Protein AF-A0A5J4QCI0-F1 (afdb_monomer_lite)

InterPro domains:
  IPR005117 Nitrite/Sulfite reductase ferredoxin-like domain [PF03460] (42-77)
  IPR036136 Nitrite/Sulfite reductase ferredoxin-like domain superfamily [SSF55124] (9-78)

Radius of gyration: 14.3 Å; chains: 1; bounding box: 34×25×36 Å

Structure (mmCIF, N/CA/C/O backbone):
data_AF-A0A5J4QCI0-F1
#
_entry.id   AF-A0A5J4QCI0-F1
#
loop_
_atom_site.group_PDB
_atom_site.id
_atom_site.type_symbol
_atom_site.label_atom_id
_atom_site.label_alt_id
_atom_site.label_comp_id
_atom_site.label_asym_id
_atom_site.label_entity_id
_atom_site.label_seq_id
_atom_site.pdbx_PDB_ins_code
_atom_site.Cartn_x
_atom_site.Cartn_y
_atom_site.Cartn_z
_atom_site.occupancy
_atom_site.B_iso_or_equiv
_atom_site.auth_seq_id
_atom_site.auth_comp_id
_atom_site.auth_asym_id
_atom_site.auth_atom_id
_atom_site.pdbx_PDB_model_num
ATOM 1 N N . MET A 1 1 ? 18.051 6.325 -15.488 1.00 70.06 1 MET A N 1
ATOM 2 C CA . MET A 1 1 ? 17.645 5.188 -14.631 1.00 70.06 1 MET A CA 1
ATOM 3 C C . MET A 1 1 ? 17.026 5.747 -13.359 1.00 70.06 1 MET A C 1
ATOM 5 O O . MET A 1 1 ? 17.652 6.587 -12.723 1.00 70.06 1 MET A O 1
ATOM 9 N N . TYR A 1 2 ? 15.789 5.366 -13.040 1.00 80.88 2 TYR A N 1
ATOM 10 C CA . TYR A 1 2 ? 15.122 5.794 -11.806 1.00 80.88 2 TYR A CA 1
ATOM 11 C C . TYR A 1 2 ? 15.818 5.161 -10.598 1.00 80.88 2 TYR A C 1
ATOM 13 O O . TYR A 1 2 ? 16.118 3.969 -10.625 1.00 80.88 2 TYR A O 1
ATOM 21 N N . ARG A 1 3 ? 16.106 5.956 -9.565 1.00 87.88 3 ARG A N 1
ATOM 22 C CA . ARG A 1 3 ? 16.709 5.474 -8.319 1.00 87.88 3 ARG A CA 1
ATOM 23 C C . ARG A 1 3 ? 15.618 5.349 -7.272 1.00 87.88 3 ARG A C 1
ATOM 25 O O . ARG A 1 3 ? 14.917 6.321 -7.003 1.00 87.88 3 ARG A O 1
ATOM 32 N N . ILE A 1 4 ? 15.497 4.159 -6.700 1.00 89.88 4 ILE A N 1
ATOM 33 C CA . ILE A 1 4 ? 14.584 3.918 -5.588 1.00 89.88 4 ILE A CA 1
ATOM 34 C C . ILE A 1 4 ? 15.101 4.703 -4.368 1.00 89.88 4 ILE A C 1
ATOM 36 O O . ILE A 1 4 ? 16.309 4.665 -4.104 1.00 89.88 4 ILE A O 1
ATOM 40 N N . PRO A 1 5 ? 14.237 5.451 -3.655 1.00 91.81 5 PRO A N 1
ATOM 41 C CA . PRO A 1 5 ? 14.622 6.114 -2.416 1.00 91.81 5 PRO A CA 1
ATOM 42 C C . PRO A 1 5 ? 15.172 5.108 -1.406 1.00 91.81 5 PRO A C 1
ATOM 44 O O . PRO A 1 5 ? 14.581 4.054 -1.197 1.00 91.81 5 PRO A O 1
ATOM 47 N N . LYS A 1 6 ? 16.277 5.448 -0.736 1.00 96.19 6 LYS A N 1
ATOM 48 C CA . LYS A 1 6 ? 16.865 4.585 0.304 1.00 96.19 6 LYS A CA 1
ATOM 49 C C . LYS A 1 6 ? 15.956 4.411 1.526 1.00 96.19 6 LYS A C 1
ATOM 51 O O . LYS A 1 6 ? 16.177 3.501 2.309 1.00 96.19 6 LYS A O 1
ATOM 56 N N . THR A 1 7 ? 14.979 5.299 1.698 1.00 95.69 7 THR A N 1
ATOM 57 C CA . THR A 1 7 ? 14.005 5.254 2.792 1.00 95.69 7 THR A CA 1
ATOM 58 C C . THR A 1 7 ? 12.85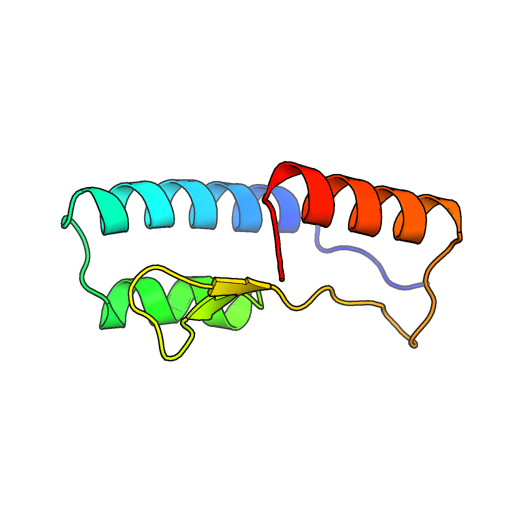4 4.303 2.516 1.00 95.69 7 THR A C 1
ATOM 60 O O . THR A 1 7 ? 12.156 3.966 3.459 1.00 95.69 7 THR A O 1
ATOM 63 N N . LEU A 1 8 ? 12.663 3.849 1.268 1.00 93.62 8 LEU A N 1
ATOM 64 C CA . LEU A 1 8 ? 11.444 3.141 0.876 1.00 93.62 8 LEU A CA 1
ATOM 65 C C . LEU A 1 8 ? 11.188 1.894 1.731 1.00 93.62 8 LEU A C 1
ATOM 67 O O . LEU A 1 8 ? 10.045 1.626 2.082 1.00 93.62 8 LEU A O 1
ATOM 71 N N . ASP A 1 9 ? 12.238 1.160 2.094 1.00 95.38 9 ASP A N 1
ATOM 72 C CA . ASP A 1 9 ? 12.107 -0.020 2.952 1.00 95.38 9 ASP A CA 1
ATOM 73 C C . ASP A 1 9 ? 11.580 0.350 4.349 1.00 95.38 9 ASP A C 1
ATOM 75 O O . ASP A 1 9 ? 10.703 -0.334 4.878 1.00 95.38 9 ASP A O 1
ATOM 79 N N . ASN A 1 10 ? 12.051 1.467 4.914 1.00 97.19 10 ASN A N 1
ATOM 80 C CA . ASN A 1 10 ? 11.548 1.993 6.184 1.00 97.19 10 ASN A CA 1
ATOM 81 C C . ASN A 1 10 ? 10.117 2.518 6.029 1.00 97.19 10 ASN A C 1
ATOM 83 O O . ASN A 1 10 ? 9.268 2.188 6.844 1.00 97.19 10 ASN A O 1
ATOM 87 N N . ASP A 1 11 ? 9.821 3.245 4.947 1.00 95.69 11 ASP A N 1
ATOM 88 C CA . ASP A 1 11 ? 8.483 3.782 4.675 1.00 95.69 11 ASP A CA 1
ATOM 89 C C . ASP A 1 11 ? 7.439 2.644 4.571 1.00 95.69 11 ASP A C 1
ATOM 91 O O . ASP A 1 11 ? 6.311 2.758 5.059 1.00 95.69 11 ASP A O 1
ATOM 95 N N . ILE A 1 12 ? 7.817 1.507 3.967 1.00 95.62 12 ILE A N 1
ATOM 96 C CA . ILE A 1 12 ? 6.989 0.292 3.900 1.00 95.62 12 ILE A CA 1
ATOM 97 C C . ILE A 1 12 ? 6.818 -0.339 5.290 1.00 95.62 12 ILE A C 1
ATOM 99 O O . ILE A 1 12 ? 5.708 -0.750 5.640 1.00 95.62 12 ILE A O 1
ATOM 103 N N . ALA A 1 13 ? 7.891 -0.430 6.082 1.00 97.38 13 ALA A N 1
ATOM 104 C CA . ALA A 1 13 ? 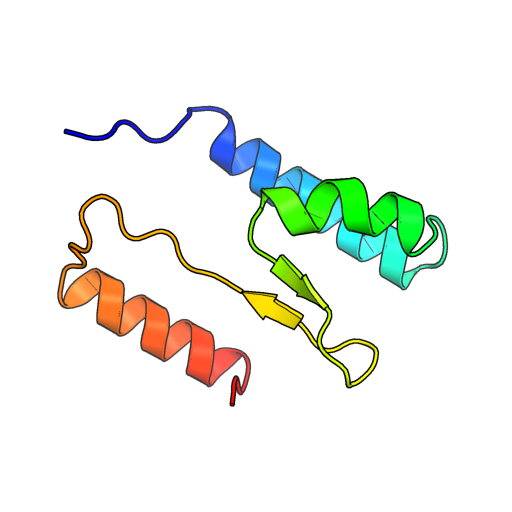7.837 -0.987 7.432 1.00 97.38 13 ALA A CA 1
ATOM 105 C C . ALA A 1 13 ? 6.949 -0.147 8.368 1.00 97.38 13 ALA A C 1
ATOM 107 O O . ALA A 1 13 ? 6.109 -0.702 9.082 1.00 97.38 13 ALA A O 1
ATOM 108 N N . ASP A 1 14 ? 7.073 1.178 8.300 1.00 97.00 14 ASP A N 1
ATOM 109 C CA . ASP A 1 14 ? 6.298 2.133 9.091 1.00 97.00 14 ASP A CA 1
ATOM 110 C C . ASP A 1 14 ? 4.807 2.056 8.747 1.00 97.00 14 ASP A C 1
ATOM 112 O O . ASP A 1 14 ? 3.963 1.979 9.644 1.00 97.00 14 ASP A O 1
ATOM 116 N N . LEU A 1 15 ? 4.460 1.972 7.454 1.00 97.00 15 LEU A N 1
ATOM 117 C CA . LEU A 1 15 ? 3.077 1.727 7.038 1.00 97.00 15 LEU A CA 1
ATOM 118 C C . LEU A 1 15 ? 2.534 0.413 7.623 1.00 97.00 15 LEU A C 1
ATOM 120 O O . LEU A 1 15 ? 1.379 0.359 8.045 1.00 97.00 15 LEU A O 1
ATOM 124 N N . GLY A 1 16 ? 3.356 -0.639 7.670 1.00 96.88 16 GLY A N 1
ATOM 125 C CA . GLY A 1 16 ? 2.988 -1.920 8.275 1.00 96.88 16 GLY A CA 1
ATOM 126 C C . GLY A 1 16 ? 2.685 -1.811 9.773 1.00 96.88 16 GLY A C 1
ATOM 127 O O . GLY A 1 16 ? 1.696 -2.381 10.244 1.00 96.88 16 GLY A O 1
ATOM 128 N N . ALA A 1 17 ? 3.491 -1.051 10.519 1.00 97.81 17 ALA A N 1
ATOM 129 C CA . ALA A 1 17 ? 3.252 -0.781 11.936 1.00 97.81 17 ALA A CA 1
ATOM 130 C C . ALA A 1 17 ? 1.956 0.019 12.150 1.00 97.81 17 ALA A C 1
ATOM 132 O O . ALA A 1 17 ? 1.113 -0.374 12.957 1.00 97.81 17 ALA A O 1
ATOM 133 N N . LEU A 1 18 ? 1.739 1.069 11.355 1.00 97.12 18 LEU A N 1
ATOM 134 C CA . LEU A 1 18 ? 0.526 1.889 11.414 1.00 97.12 18 LEU A CA 1
ATOM 135 C C . LEU A 1 18 ? -0.733 1.102 11.033 1.00 97.12 18 LEU A C 1
ATOM 137 O O . LEU A 1 18 ? -1.777 1.270 11.656 1.00 97.12 18 LEU A O 1
ATOM 141 N N . ALA A 1 19 ? -0.647 0.195 10.058 1.00 96.31 19 ALA A N 1
ATOM 142 C CA . ALA A 1 19 ? -1.757 -0.687 9.704 1.00 96.31 19 ALA A CA 1
ATOM 143 C C . ALA A 1 19 ? -2.133 -1.630 10.861 1.00 96.31 19 ALA A C 1
ATOM 145 O O . ALA A 1 19 ? -3.311 -1.944 11.050 1.00 96.31 19 ALA A O 1
ATOM 146 N N . LYS A 1 20 ? -1.150 -2.072 11.658 1.00 97.44 20 LYS A N 1
ATOM 147 C CA . LYS A 1 20 ? -1.403 -2.842 12.882 1.00 97.44 20 LYS A CA 1
ATOM 148 C C . LYS A 1 20 ? -2.098 -1.983 13.940 1.00 97.44 20 LYS A C 1
ATOM 150 O O . LYS A 1 20 ? -3.088 -2.432 14.505 1.00 97.44 20 LYS A O 1
ATOM 155 N N . GLU A 1 21 ? -1.627 -0.763 14.177 1.00 97.75 21 GLU A N 1
ATOM 156 C CA . GLU A 1 21 ? -2.259 0.163 15.126 1.00 97.75 21 GLU A CA 1
ATOM 157 C C . GLU A 1 21 ? -3.690 0.531 14.725 1.00 97.75 21 GLU A C 1
ATOM 159 O O . GLU A 1 21 ? -4.571 0.565 15.581 1.00 97.75 21 GLU A O 1
ATOM 164 N N . TYR A 1 22 ? -3.939 0.741 13.429 1.00 95.75 22 TYR A N 1
ATOM 165 C CA . TYR A 1 22 ? -5.276 1.003 12.898 1.00 95.75 22 TYR A CA 1
ATOM 166 C C . TYR A 1 22 ? -6.222 -0.176 13.149 1.00 95.75 22 TYR A C 1
ATOM 168 O O . TYR A 1 22 ? -7.331 0.010 13.639 1.00 95.75 22 TYR A O 1
ATOM 176 N N . ARG A 1 23 ? -5.759 -1.407 12.896 1.00 94.19 23 ARG A N 1
ATOM 177 C CA . ARG A 1 23 ? -6.515 -2.633 13.202 1.00 94.19 23 ARG A CA 1
ATOM 178 C C . ARG A 1 23 ? -6.786 -2.837 14.693 1.00 94.19 23 ARG A C 1
ATOM 180 O O . ARG A 1 23 ? -7.732 -3.534 15.036 1.00 94.19 23 ARG A O 1
ATOM 187 N N . GLU A 1 24 ? -5.928 -2.304 15.555 1.00 97.19 24 GLU A N 1
ATOM 188 C CA . GLU A 1 24 ? -6.083 -2.323 17.013 1.00 97.19 24 GLU A CA 1
ATOM 189 C C . GLU A 1 24 ? -6.869 -1.101 17.529 1.00 97.19 24 GLU A C 1
ATOM 191 O O . GLU A 1 24 ? -6.908 -0.878 18.736 1.00 97.19 24 GLU A O 1
ATOM 196 N N . GLU A 1 25 ? -7.461 -0.301 16.630 1.00 96.25 25 GLU A N 1
ATOM 197 C CA . GLU A 1 25 ? -8.250 0.906 16.928 1.00 96.25 25 GLU A CA 1
ATOM 198 C C . GLU A 1 25 ? -7.480 1.985 17.718 1.00 96.25 25 GLU A C 1
ATOM 200 O O . GLU A 1 25 ? -8.067 2.880 18.326 1.00 96.25 25 GLU A O 1
ATOM 205 N N . LYS A 1 26 ? -6.141 1.943 17.688 1.00 98.06 26 LYS A N 1
ATOM 206 C CA . LYS A 1 26 ? -5.268 2.921 18.365 1.00 98.06 26 LYS A CA 1
ATOM 207 C C . LYS A 1 26 ? -5.177 4.250 17.622 1.00 98.06 26 LYS A C 1
ATOM 209 O O . LYS A 1 26 ? -4.932 5.286 18.237 1.00 98.06 26 LYS A O 1
ATOM 214 N N . ILE A 1 27 ? -5.360 4.209 16.305 1.00 96.81 27 ILE A N 1
ATOM 215 C CA . ILE A 1 27 ? -5.441 5.380 15.432 1.00 96.81 27 ILE A CA 1
ATOM 216 C C . ILE A 1 27 ? -6.735 5.315 14.628 1.00 96.81 27 ILE A C 1
ATOM 218 O O . ILE A 1 27 ? -7.215 4.233 14.295 1.00 96.81 27 ILE A O 1
ATOM 222 N N . ASN A 1 28 ? -7.307 6.472 14.307 1.00 94.94 28 ASN A N 1
ATOM 223 C CA . ASN A 1 28 ? -8.550 6.542 13.539 1.00 94.94 28 ASN A CA 1
ATOM 224 C C . ASN A 1 28 ? -8.301 6.545 12.019 1.00 94.94 28 ASN A C 1
ATOM 226 O O . ASN A 1 28 ? -7.179 6.726 11.546 1.00 94.94 28 ASN A O 1
ATOM 230 N N . THR A 1 29 ? -9.371 6.400 11.236 1.00 92.19 29 THR A N 1
ATOM 231 C CA . THR A 1 29 ? -9.308 6.349 9.766 1.00 92.19 29 THR A CA 1
ATOM 232 C C . THR A 1 29 ? -8.683 7.602 9.158 1.00 92.19 29 THR A C 1
ATOM 234 O O . THR A 1 29 ? -7.910 7.502 8.210 1.00 92.19 29 THR A O 1
ATOM 237 N N . ALA A 1 30 ? -8.961 8.792 9.704 1.00 93.88 30 ALA A N 1
ATOM 238 C CA . ALA A 1 30 ? -8.380 10.035 9.199 1.00 93.88 30 ALA A CA 1
ATOM 239 C C . ALA A 1 30 ? -6.858 10.073 9.403 1.00 93.88 30 ALA A C 1
ATOM 241 O O . ALA A 1 30 ? -6.142 10.514 8.506 1.00 93.88 30 ALA A O 1
ATOM 242 N N . GLN A 1 31 ? -6.372 9.570 10.541 1.00 94.94 31 GLN A N 1
ATOM 243 C CA . GLN A 1 31 ? -4.945 9.407 10.810 1.00 94.94 31 GLN A CA 1
ATOM 244 C C . GLN A 1 31 ? -4.333 8.343 9.903 1.00 94.94 31 GLN A C 1
ATOM 246 O O . GLN A 1 31 ? -3.333 8.618 9.262 1.00 94.94 31 GLN A O 1
ATOM 251 N N . PHE A 1 32 ? -4.928 7.157 9.773 1.00 95.44 32 PHE A N 1
ATOM 252 C CA . PHE A 1 32 ? -4.366 6.112 8.911 1.00 95.44 32 PHE A CA 1
ATOM 253 C C . PHE A 1 32 ? -4.294 6.557 7.437 1.00 95.44 32 PHE A C 1
ATOM 255 O O . PHE A 1 32 ? -3.298 6.314 6.745 1.00 95.44 32 PHE A O 1
ATOM 262 N N . LYS A 1 33 ? -5.306 7.305 6.974 1.00 94.50 33 LYS A N 1
ATOM 263 C CA . LYS A 1 33 ? -5.401 7.847 5.612 1.00 94.50 33 LYS A CA 1
ATOM 264 C C . LYS A 1 33 ? -4.230 8.735 5.209 1.00 94.50 33 LYS A C 1
ATOM 266 O O . LYS A 1 33 ? -3.847 8.712 4.038 1.00 94.50 33 LYS A O 1
ATOM 271 N N . THR A 1 34 ? -3.641 9.498 6.130 1.00 94.94 34 THR A N 1
ATOM 272 C CA . THR A 1 34 ? -2.497 10.367 5.802 1.00 94.94 34 THR A CA 1
ATOM 273 C C . THR A 1 34 ? -1.243 9.571 5.442 1.00 94.94 34 THR A C 1
ATOM 275 O O . THR A 1 34 ? -0.401 10.094 4.716 1.00 94.94 34 THR A O 1
ATOM 278 N N . TYR A 1 35 ? -1.139 8.310 5.877 1.00 94.75 35 TYR A N 1
ATOM 279 C CA . TYR A 1 35 ? 0.029 7.457 5.648 1.00 94.75 35 TYR A CA 1
ATOM 280 C C . TYR A 1 35 ? -0.152 6.484 4.482 1.00 94.75 35 TYR A C 1
ATOM 282 O O . TYR A 1 35 ? 0.736 6.358 3.638 1.00 94.75 35 TYR A O 1
ATOM 290 N N . HIS A 1 36 ? -1.300 5.804 4.387 1.00 95.56 36 HIS A N 1
ATOM 291 C CA . HIS A 1 36 ? -1.474 4.755 3.377 1.00 95.56 36 HIS A CA 1
ATOM 292 C C . HIS A 1 36 ? -1.702 5.321 1.960 1.00 95.56 36 HIS A C 1
ATOM 294 O O . HIS A 1 36 ? -1.246 4.734 0.975 1.00 95.56 36 HIS A O 1
ATOM 300 N N . VAL A 1 37 ? -2.342 6.494 1.839 1.00 96.19 37 VAL A N 1
ATOM 301 C CA . VAL A 1 37 ? -2.647 7.125 0.540 1.00 96.19 37 VAL A CA 1
ATOM 302 C C . VAL A 1 37 ? -1.383 7.530 -0.236 1.00 96.19 37 VAL A C 1
ATOM 304 O O . VAL A 1 37 ? -1.290 7.179 -1.418 1.00 96.19 37 VAL A O 1
ATOM 307 N N . PRO A 1 38 ? -0.384 8.217 0.360 1.00 95.12 38 PRO A N 1
ATOM 308 C CA . PRO A 1 38 ? 0.881 8.504 -0.323 1.00 95.12 38 PRO A CA 1
ATOM 309 C C . PRO A 1 38 ? 1.626 7.250 -0.797 1.00 95.12 38 PRO A C 1
ATOM 311 O O . PRO A 1 38 ? 2.258 7.278 -1.854 1.00 95.12 38 PRO A O 1
ATOM 314 N N . MET A 1 39 ? 1.490 6.141 -0.064 1.00 96.12 39 MET A N 1
ATOM 315 C CA . MET A 1 39 ? 2.081 4.841 -0.403 1.00 96.12 39 MET A CA 1
ATOM 316 C C . MET A 1 39 ? 1.317 4.092 -1.506 1.00 96.12 39 MET A C 1
ATOM 318 O O . MET A 1 39 ? 1.715 3.002 -1.911 1.00 96.12 39 MET A O 1
ATOM 322 N N . GLY A 1 40 ? 0.242 4.678 -2.042 1.00 96.31 40 GLY A N 1
ATOM 323 C CA . GLY A 1 40 ? -0.542 4.093 -3.127 1.00 96.31 40 GLY A CA 1
ATOM 324 C C . GLY A 1 40 ? -1.510 3.002 -2.675 1.00 96.31 40 GLY A C 1
ATOM 325 O O . GLY A 1 40 ? -1.975 2.240 -3.517 1.00 96.31 40 GLY A O 1
ATOM 326 N N . VAL A 1 41 ? -1.820 2.931 -1.382 1.00 96.62 41 VAL A N 1
ATOM 327 C CA . VAL A 1 41 ? -2.864 2.065 -0.830 1.00 96.62 41 VAL A CA 1
ATOM 328 C C . VAL A 1 41 ? -4.128 2.906 -0.670 1.00 96.62 41 VAL A C 1
ATOM 330 O O . VAL A 1 41 ? -4.064 4.016 -0.148 1.00 96.62 41 VAL A O 1
ATOM 333 N N . TYR A 1 42 ? -5.280 2.422 -1.120 1.00 95.31 42 TYR A N 1
ATOM 334 C CA . TYR A 1 42 ? -6.541 3.167 -1.101 1.00 95.31 42 TYR A CA 1
ATOM 335 C C . TYR A 1 42 ? -7.664 2.284 -0.586 1.00 95.31 42 TYR A C 1
ATOM 337 O O . TYR A 1 42 ? -7.856 1.190 -1.103 1.00 95.31 42 TYR A O 1
ATOM 345 N N . GLU A 1 43 ? -8.420 2.763 0.395 1.00 93.56 43 GLU A N 1
ATOM 346 C CA . GLU A 1 43 ? -9.631 2.083 0.854 1.00 93.56 43 GLU A CA 1
ATOM 347 C C . GLU A 1 43 ? -10.688 2.072 -0.262 1.00 93.56 43 GLU A C 1
ATOM 349 O O . GLU A 1 43 ? -10.852 3.061 -0.989 1.00 93.56 43 GLU A O 1
ATOM 354 N N . GLN A 1 44 ? -11.362 0.937 -0.440 1.00 92.62 44 GLN A N 1
ATOM 355 C 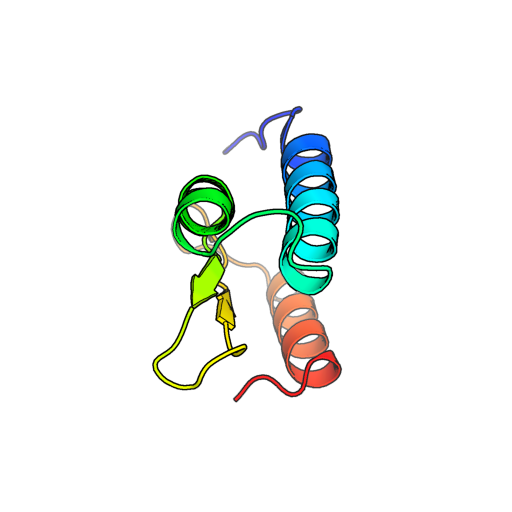CA . GLN A 1 44 ? -12.456 0.799 -1.399 1.00 92.62 44 GLN A CA 1
ATOM 356 C C . GLN A 1 44 ? -13.809 1.106 -0.736 1.00 92.62 44 GLN A C 1
ATOM 358 O O . GLN A 1 44 ? -13.888 1.477 0.427 1.00 92.62 44 GLN A O 1
ATOM 363 N N . ARG A 1 45 ? -14.908 0.967 -1.489 1.00 91.38 45 ARG A N 1
ATOM 364 C CA . ARG A 1 45 ? -16.271 1.179 -0.961 1.00 91.38 45 ARG A CA 1
ATOM 365 C C . ARG A 1 45 ? -16.734 0.080 -0.004 1.00 91.38 45 ARG A C 1
ATOM 367 O O . ARG A 1 45 ? -17.746 0.263 0.662 1.00 91.38 45 ARG A O 1
ATOM 374 N N . THR A 1 46 ? -16.040 -1.052 0.004 1.00 91.38 46 THR A N 1
ATOM 375 C CA . THR A 1 46 ? -16.262 -2.126 0.965 1.00 91.38 46 THR A CA 1
ATOM 376 C C . THR A 1 46 ? -15.284 -1.928 2.113 1.00 91.38 46 THR A C 1
ATOM 378 O O . THR A 1 46 ? -14.069 -1.981 1.905 1.00 91.38 46 THR A O 1
ATOM 381 N N . ASP A 1 47 ? -15.810 -1.696 3.309 1.00 86.44 47 ASP A N 1
ATOM 382 C CA . ASP A 1 47 ? -14.997 -1.417 4.491 1.00 86.44 47 ASP A CA 1
ATOM 383 C C . ASP A 1 47 ? -13.944 -2.507 4.722 1.00 86.44 47 ASP A C 1
ATOM 385 O O . ASP A 1 47 ? -14.197 -3.706 4.569 1.00 86.44 47 ASP A O 1
ATOM 389 N N . GLY A 1 48 ? -12.730 -2.080 5.069 1.00 86.69 48 GLY A N 1
ATOM 390 C CA . GLY A 1 48 ? -11.612 -2.989 5.320 1.00 86.69 48 GLY A CA 1
ATOM 391 C C . GLY A 1 48 ? -10.983 -3.610 4.066 1.00 86.69 48 GLY A C 1
ATOM 392 O O . GLY A 1 48 ? -10.054 -4.408 4.199 1.00 86.69 48 GLY A O 1
ATOM 393 N N . THR A 1 49 ? -11.425 -3.235 2.862 1.00 92.69 49 THR A N 1
ATOM 394 C CA . THR A 1 49 ? -10.791 -3.649 1.600 1.00 92.69 49 THR A CA 1
ATOM 395 C C . THR A 1 49 ? -9.992 -2.509 0.981 1.00 92.69 49 THR A C 1
ATOM 397 O O . THR A 1 49 ? -10.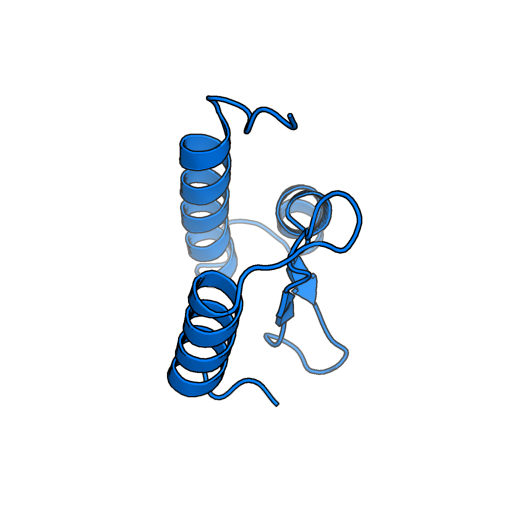362 -1.336 1.068 1.00 92.69 49 THR A O 1
ATOM 400 N N . TYR A 1 50 ? -8.864 -2.852 0.355 1.00 94.62 50 TYR A N 1
ATOM 401 C CA . TYR A 1 50 ? -7.905 -1.870 -0.139 1.00 94.62 50 TYR A CA 1
ATOM 402 C C . TYR A 1 50 ? -7.411 -2.217 -1.541 1.00 94.62 50 TYR A C 1
ATOM 404 O O . TYR A 1 50 ? -7.051 -3.355 -1.830 1.00 94.62 50 TYR A O 1
ATOM 412 N N . MET A 1 51 ? -7.335 -1.204 -2.398 1.00 95.88 51 MET A N 1
ATOM 413 C CA . MET A 1 51 ? -6.629 -1.245 -3.672 1.00 95.88 51 MET A CA 1
ATOM 414 C C . MET A 1 51 ? -5.177 -0.808 -3.469 1.00 95.88 51 MET A C 1
ATOM 416 O O . MET A 1 51 ? -4.916 0.185 -2.788 1.00 95.88 51 MET A O 1
ATOM 420 N N . VAL A 1 52 ? -4.233 -1.515 -4.092 1.00 95.50 52 VAL A N 1
ATOM 421 C CA . VAL A 1 52 ? -2.811 -1.149 -4.092 1.00 95.50 52 VAL A CA 1
ATOM 422 C C . VAL A 1 52 ? -2.375 -0.782 -5.506 1.00 95.50 52 VAL A C 1
ATOM 424 O O . VAL A 1 52 ? -2.401 -1.605 -6.419 1.00 95.50 52 VAL A O 1
ATOM 427 N N . ARG A 1 53 ? -1.930 0.461 -5.691 1.00 95.56 53 ARG A N 1
ATOM 428 C CA . ARG A 1 53 ? -1.403 0.953 -6.964 1.00 95.56 53 ARG A CA 1
ATOM 429 C C . ARG A 1 53 ? 0.098 0.705 -7.046 1.00 95.56 53 ARG A C 1
ATOM 431 O O . ARG A 1 53 ? 0.893 1.412 -6.428 1.00 95.56 53 ARG A O 1
ATOM 438 N N . ILE A 1 54 ? 0.490 -0.227 -7.905 1.00 93.12 54 ILE A N 1
ATOM 439 C CA . ILE A 1 54 ? 1.898 -0.513 -8.189 1.00 93.12 54 ILE A CA 1
ATOM 440 C C . ILE A 1 54 ? 2.474 0.573 -9.105 1.00 93.12 54 ILE A C 1
ATOM 442 O O . ILE A 1 54 ? 1.933 0.867 -10.171 1.00 93.12 54 ILE A O 1
ATOM 446 N N . ARG A 1 55 ? 3.591 1.185 -8.698 1.00 91.38 55 ARG A N 1
ATOM 447 C CA . ARG A 1 55 ? 4.281 2.207 -9.495 1.00 91.38 55 ARG A CA 1
ATOM 448 C C . ARG A 1 55 ? 5.235 1.562 -10.500 1.00 91.38 55 ARG A C 1
ATOM 450 O O . ARG A 1 55 ? 6.296 1.075 -10.127 1.00 91.38 55 ARG A O 1
ATOM 457 N N . THR A 1 56 ? 4.913 1.669 -11.784 1.00 91.75 56 THR A N 1
ATOM 458 C CA . THR A 1 56 ? 5.785 1.275 -12.902 1.00 91.75 56 THR A CA 1
ATOM 459 C C . THR A 1 56 ? 6.382 2.519 -13.563 1.00 91.75 56 THR A C 1
ATOM 461 O O . THR A 1 56 ? 5.733 3.180 -14.378 1.00 91.75 56 THR A O 1
ATOM 464 N N . THR A 1 57 ? 7.604 2.904 -13.189 1.00 89.00 57 THR A N 1
ATOM 465 C CA . THR A 1 57 ? 8.233 4.125 -13.724 1.00 89.00 57 THR A CA 1
ATOM 466 C C . THR A 1 57 ? 8.406 4.034 -15.243 1.00 89.00 57 THR A C 1
ATOM 468 O O . THR A 1 57 ? 9.001 3.090 -15.750 1.00 89.00 57 THR A O 1
ATOM 471 N N . GLY A 1 58 ? 7.877 5.021 -15.973 1.00 91.56 58 GLY A N 1
ATOM 472 C CA . GLY A 1 58 ? 7.884 5.021 -17.441 1.00 91.56 58 GLY A CA 1
ATOM 473 C C . GLY A 1 58 ? 6.964 3.971 -18.077 1.00 91.56 58 GLY A C 1
ATOM 474 O O . GLY A 1 58 ? 7.084 3.726 -19.270 1.00 91.56 58 GLY A O 1
ATOM 475 N N . GLY A 1 59 ? 6.082 3.333 -17.297 1.00 91.25 59 GLY A N 1
ATOM 476 C CA . GLY A 1 59 ? 5.197 2.267 -17.778 1.00 91.25 59 GLY A CA 1
ATOM 477 C C . GLY A 1 59 ? 5.907 0.941 -18.064 1.00 91.25 59 GLY A C 1
ATOM 478 O O . GLY A 1 59 ? 5.295 0.035 -18.617 1.00 91.25 59 GLY A O 1
ATOM 479 N N . VAL A 1 60 ? 7.186 0.813 -17.697 1.00 92.50 60 VAL A N 1
ATOM 480 C CA . VAL A 1 60 ? 7.983 -0.388 -17.962 1.00 92.50 60 VAL A CA 1
ATOM 481 C C . VAL A 1 60 ? 7.909 -1.338 -16.770 1.00 92.50 60 VA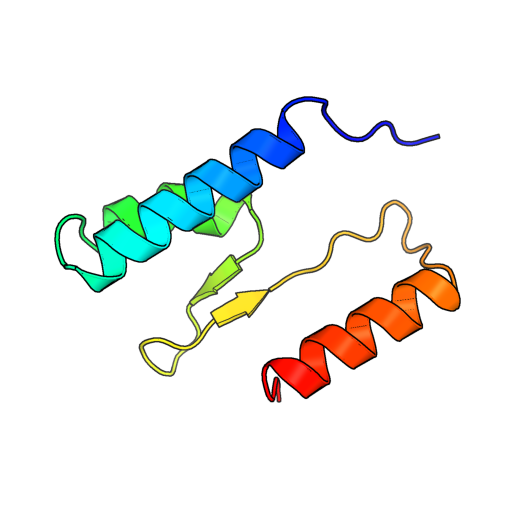L A C 1
ATOM 483 O O . VAL A 1 60 ? 8.172 -0.942 -15.633 1.00 92.50 60 VAL A O 1
ATOM 486 N N . ILE A 1 61 ? 7.587 -2.599 -17.050 1.00 94.81 61 ILE A N 1
ATOM 487 C CA . ILE A 1 61 ? 7.625 -3.717 -16.109 1.00 94.81 61 ILE A CA 1
ATOM 488 C C . ILE A 1 61 ? 8.216 -4.933 -16.828 1.00 94.81 61 ILE A C 1
ATOM 490 O O . ILE A 1 61 ? 7.829 -5.234 -17.957 1.00 94.81 61 ILE A O 1
ATOM 494 N N . SER A 1 62 ? 9.196 -5.604 -16.221 1.00 95.38 62 SER A N 1
ATOM 495 C CA . SER A 1 62 ? 9.768 -6.817 -16.814 1.00 95.38 62 SER A CA 1
ATOM 496 C C . SER A 1 62 ? 8.816 -8.011 -16.649 1.00 95.38 62 SER A C 1
ATOM 498 O O . SER A 1 62 ? 8.001 -8.016 -15.721 1.00 95.38 62 SER A O 1
ATOM 500 N N . PRO A 1 63 ? 8.932 -9.063 -17.484 1.00 97.75 63 PRO A N 1
ATOM 501 C CA . PRO A 1 63 ? 8.168 -10.296 -17.292 1.00 97.75 63 PRO A CA 1
ATOM 502 C C . PRO A 1 63 ? 8.328 -10.884 -15.883 1.00 97.75 63 PRO A C 1
ATOM 504 O O . PRO A 1 63 ? 7.346 -11.275 -15.263 1.00 97.75 63 PRO A O 1
ATOM 507 N N . GLU A 1 64 ? 9.545 -10.873 -15.334 1.00 97.88 64 GLU A N 1
ATOM 508 C CA . GLU A 1 64 ? 9.825 -11.346 -13.973 1.00 97.88 64 GLU A CA 1
ATOM 509 C C . GLU A 1 64 ? 9.089 -10.520 -12.914 1.00 97.88 64 GLU A C 1
ATOM 511 O O . GLU A 1 64 ? 8.453 -11.082 -12.025 1.00 97.88 64 GLU A O 1
ATOM 516 N N . GLN A 1 65 ? 9.122 -9.187 -13.017 1.00 95.88 65 GLN A N 1
ATOM 517 C CA . GLN A 1 65 ? 8.386 -8.308 -12.106 1.00 95.88 65 GLN A CA 1
ATOM 518 C C . GLN A 1 65 ? 6.880 -8.550 -12.206 1.00 95.88 65 GLN A C 1
ATOM 520 O O . GLN A 1 65 ? 6.207 -8.634 -11.181 1.00 95.88 65 GLN A O 1
ATOM 525 N N . TYR A 1 66 ? 6.355 -8.712 -13.421 1.00 97.19 66 TYR A N 1
ATOM 526 C CA . TYR A 1 66 ? 4.935 -8.961 -13.643 1.00 97.19 66 TYR A CA 1
ATOM 527 C C . TYR A 1 66 ? 4.482 -10.308 -13.064 1.00 97.19 66 TYR A C 1
ATOM 529 O O . TYR A 1 66 ? 3.454 -10.368 -12.393 1.00 97.19 66 TYR A O 1
ATOM 537 N N . LEU A 1 67 ? 5.288 -11.366 -13.205 1.00 98.25 67 LEU A N 1
ATOM 538 C CA . LEU A 1 67 ? 5.035 -12.653 -12.549 1.00 98.25 67 LEU A CA 1
ATOM 539 C C . LEU A 1 67 ? 4.982 -12.521 -11.020 1.00 98.25 67 LEU A C 1
ATOM 541 O O . LEU A 1 67 ? 4.141 -13.152 -10.383 1.00 98.25 67 LEU A O 1
ATOM 545 N N . ARG A 1 68 ? 5.822 -11.667 -10.418 1.00 97.62 68 ARG A N 1
ATOM 546 C CA . ARG A 1 68 ? 5.745 -11.389 -8.971 1.00 97.62 68 ARG A CA 1
ATOM 547 C C . ARG A 1 68 ? 4.477 -10.639 -8.587 1.00 97.62 68 ARG A C 1
ATOM 549 O O . ARG A 1 68 ? 3.931 -10.920 -7.526 1.00 97.62 68 ARG A O 1
ATOM 556 N N . VAL A 1 69 ? 3.992 -9.726 -9.428 1.00 96.75 69 VAL A N 1
ATOM 557 C CA . VAL A 1 69 ? 2.699 -9.059 -9.205 1.00 96.75 69 VAL A CA 1
ATOM 558 C C . VAL A 1 69 ? 1.555 -10.073 -9.227 1.00 96.75 69 VAL A C 1
ATOM 560 O O . VAL A 1 69 ? 0.726 -10.055 -8.320 1.00 96.75 69 VAL A O 1
ATOM 563 N N . ILE A 1 70 ? 1.542 -10.985 -10.204 1.00 97.19 70 ILE A N 1
ATOM 564 C CA . ILE A 1 70 ? 0.532 -12.051 -10.309 1.00 97.19 70 ILE A CA 1
ATOM 565 C C . ILE A 1 70 ? 0.540 -12.934 -9.057 1.00 97.19 70 ILE A C 1
ATOM 567 O O . ILE A 1 70 ? -0.510 -13.161 -8.460 1.00 97.19 70 ILE A O 1
ATOM 571 N N . ASP A 1 71 ? 1.717 -13.388 -8.627 1.00 98.06 71 ASP A N 1
ATOM 572 C CA . ASP A 1 71 ? 1.866 -14.207 -7.421 1.00 98.06 71 ASP A CA 1
ATOM 573 C C . ASP A 1 71 ? 1.349 -13.486 -6.160 1.00 98.06 71 ASP A C 1
ATOM 575 O O . ASP A 1 71 ? 0.631 -14.074 -5.353 1.00 98.06 71 ASP A O 1
ATOM 579 N N . ILE A 1 72 ? 1.647 -12.191 -5.999 1.00 96.81 72 ILE A N 1
ATOM 580 C CA . ILE A 1 72 ? 1.123 -11.383 -4.885 1.00 96.81 72 ILE A CA 1
ATOM 581 C C . ILE A 1 72 ? -0.409 -11.305 -4.942 1.00 96.81 72 ILE A C 1
ATOM 583 O O . ILE A 1 72 ? -1.062 -11.554 -3.928 1.00 96.81 72 ILE A O 1
ATOM 587 N N . ALA A 1 73 ? -0.981 -10.995 -6.108 1.00 96.81 73 ALA A N 1
ATOM 588 C CA . ALA A 1 73 ? -2.428 -10.888 -6.282 1.00 96.81 73 ALA A CA 1
ATOM 589 C C . ALA A 1 73 ? -3.132 -12.209 -5.928 1.00 96.81 73 ALA A C 1
ATOM 591 O O . ALA A 1 73 ? -4.098 -12.221 -5.167 1.00 96.81 73 ALA A O 1
ATOM 592 N N . GLN A 1 74 ? -2.588 -13.340 -6.387 1.00 97.50 74 GLN A N 1
ATOM 593 C CA . GLN A 1 74 ? -3.107 -14.673 -6.071 1.00 97.50 74 GLN A CA 1
ATOM 594 C C . GLN A 1 74 ? -3.011 -14.998 -4.576 1.00 97.50 74 GLN A C 1
ATOM 596 O O . GLN A 1 74 ? -3.992 -15.456 -3.986 1.00 97.50 74 GLN A O 1
ATOM 601 N N . ARG A 1 75 ? -1.864 -14.724 -3.934 1.00 97.75 75 ARG A N 1
ATOM 602 C CA . ARG A 1 75 ? -1.669 -14.956 -2.490 1.00 97.75 75 ARG A CA 1
ATOM 603 C C . ARG A 1 75 ? -2.664 -14.184 -1.628 1.00 97.75 75 ARG A C 1
ATOM 605 O O . ARG A 1 75 ? -3.092 -14.694 -0.594 1.00 97.75 75 ARG A O 1
ATOM 612 N N . HIS A 1 76 ? -3.041 -12.984 -2.057 1.00 94.81 76 HIS A N 1
ATOM 613 C CA . HIS A 1 76 ? -3.994 -12.135 -1.346 1.00 94.81 76 HIS A CA 1
ATOM 614 C C . HIS A 1 76 ? -5.432 -12.247 -1.859 1.00 94.81 76 HIS A C 1
ATOM 616 O O . HIS A 1 76 ? -6.294 -11.548 -1.333 1.00 94.81 76 HIS A O 1
ATOM 622 N N . LYS A 1 77 ? -5.700 -13.135 -2.830 1.00 94.88 77 LYS A N 1
ATOM 623 C CA . LYS A 1 77 ? -7.010 -13.283 -3.486 1.00 94.88 77 LYS A CA 1
ATOM 624 C C . LYS A 1 77 ? -7.567 -11.932 -3.947 1.00 94.88 77 LYS A C 1
ATOM 626 O O . LYS A 1 77 ? -8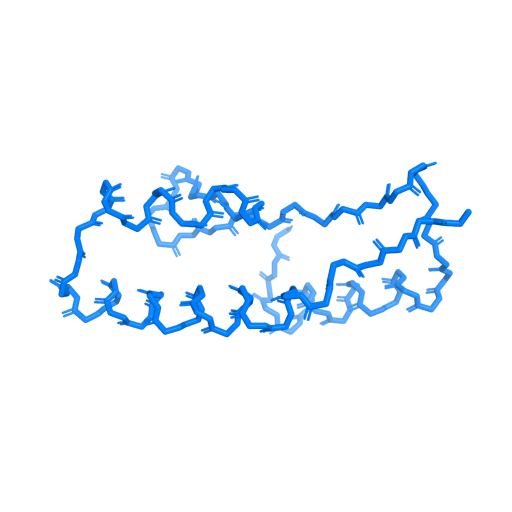.731 -11.632 -3.718 1.00 94.88 77 LYS A O 1
ATOM 631 N N . SER A 1 78 ? -6.695 -11.099 -4.509 1.00 91.31 78 SER A N 1
ATOM 632 C CA . SER A 1 78 ? -7.096 -9.825 -5.091 1.00 91.31 78 SER A CA 1
ATOM 633 C C . SER A 1 78 ? -8.011 -10.078 -6.288 1.00 91.31 78 SER A C 1
ATOM 635 O O . SER A 1 78 ? -7.712 -10.962 -7.095 1.00 91.31 78 SER A O 1
ATOM 637 N N . ASP A 1 79 ? -9.102 -9.317 -6.356 1.00 81.88 79 ASP A N 1
ATOM 638 C CA . ASP A 1 79 ? -10.096 -9.362 -7.436 1.00 81.88 79 ASP A CA 1
ATOM 639 C C . ASP A 1 79 ? -9.556 -8.828 -8.775 1.00 81.88 79 ASP A C 1
ATOM 641 O O . ASP A 1 79 ? -8.707 -7.900 -8.759 1.00 81.88 79 ASP A O 1
#

Organism: NCBI:txid433724

Sequence (79 aa):
MYRIPKTLDNDIADLGALAKEYREEKINTAQFKTYHVPMGVYEQRTDGTYMVRIRTTGGVISPEQYLRVIDIAQRHKSD

pLDDT: mean 94.24, std 4.35, range [70.06, 98.25]

Secondary structure (DSSP, 8-state):
-PPPPTTHHHHHHHHHHHHHHHHTTSS-HHHHHHHHTTTTEEE-SSTT-EEE----GGG---HHHHHHHHHHHHHTT--

Foldseek 3Di:
DDDDDPCVVVLVVVLVVLVVCVVVVVDDPVVNCVRVVVQQWADDPDPPDIDRDDDDVVVDDDPVRVVVVVVVCVVVVPD